Protein AF-A0A2P2K7L7-F1 (afdb_monomer_lite)

InterPro domains:
  IPR023210 NADP-dependent oxidoreductase domain [PF00248] (8-80)
  IPR036812 NAD(P)-dependent oxidoreductase domain superfamily [G3DSA:3.20.20.100] (3-92)
  IPR036812 NAD(P)-dependent oxidoreductase domain superfamily [SSF51430] (10-84)

Sequence (101 aa):
MVDAWGGWSLFQNLLQTLKKIASNHGVSIPTVAVKYILDQPSVAGSMIGVRLGLSEHINDSNAVFALELDDEDVNSIQELTKKGRDLLKVIGDCGDEYRRA

Organism: Rhizophora mucronata (NCBI:txid61149)

Structure (mmCIF, N/CA/C/O backbone):
data_AF-A0A2P2K7L7-F1
#
_entry.id   AF-A0A2P2K7L7-F1
#
loop_
_atom_site.group_PDB
_atom_site.id
_atom_site.type_symbol
_atom_site.label_atom_id
_atom_site.label_alt_id
_atom_site.label_comp_id
_atom_site.label_asym_id
_atom_site.label_entity_id
_atom_site.label_seq_id
_atom_site.pdbx_PDB_ins_code
_atom_site.Cartn_x
_atom_site.Cartn_y
_atom_site.Cartn_z
_atom_site.occupancy
_atom_site.B_iso_or_equiv
_atom_site.auth_seq_id
_atom_site.auth_comp_id
_atom_site.auth_asym_id
_atom_site.auth_atom_id
_atom_site.pdbx_PDB_model_num
ATOM 1 N N . MET A 1 1 ? 14.074 4.878 -5.029 1.00 88.38 1 MET A N 1
ATOM 2 C CA . MET A 1 1 ? 13.004 3.894 -5.324 1.00 88.38 1 MET A CA 1
ATOM 3 C C . MET A 1 1 ? 11.823 4.525 -6.062 1.00 88.38 1 MET A C 1
ATOM 5 O O . MET A 1 1 ? 11.504 4.046 -7.139 1.00 88.38 1 MET A O 1
ATOM 9 N N . VAL A 1 2 ? 11.229 5.624 -5.570 1.00 94.19 2 VAL A N 1
ATOM 10 C CA . VAL A 1 2 ? 10.125 6.328 -6.268 1.00 94.19 2 VAL A CA 1
ATOM 11 C C . VAL A 1 2 ? 10.510 6.763 -7.691 1.00 94.19 2 VAL A C 1
ATOM 13 O O . VAL A 1 2 ? 9.788 6.452 -8.636 1.00 94.19 2 VAL A O 1
ATOM 16 N N . ASP A 1 3 ? 11.682 7.379 -7.874 1.00 93.69 3 ASP A N 1
ATOM 17 C CA . ASP A 1 3 ? 12.168 7.774 -9.210 1.00 93.69 3 ASP A CA 1
ATOM 18 C C . ASP A 1 3 ? 12.437 6.572 -10.124 1.00 9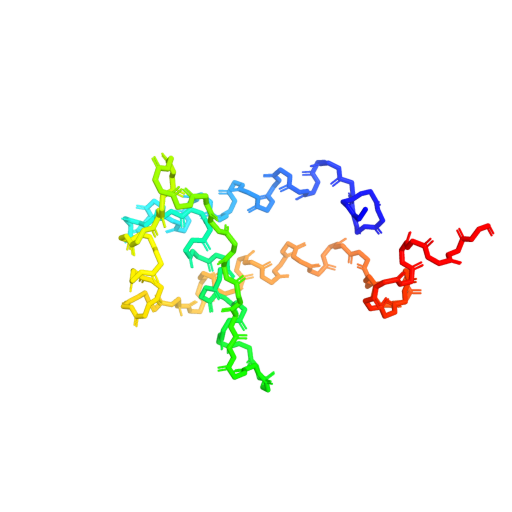3.69 3 ASP A C 1
ATOM 20 O O . ASP A 1 3 ? 12.123 6.586 -11.315 1.00 93.69 3 ASP A O 1
ATOM 24 N N . ALA A 1 4 ? 12.970 5.488 -9.552 1.00 93.38 4 ALA A N 1
ATOM 25 C CA . ALA A 1 4 ? 13.210 4.239 -10.267 1.00 93.38 4 ALA A CA 1
ATOM 26 C C . ALA A 1 4 ? 11.899 3.567 -10.713 1.00 93.38 4 ALA A C 1
ATOM 28 O O . ALA A 1 4 ? 11.851 2.988 -11.792 1.00 93.38 4 ALA A O 1
ATOM 29 N N . TRP A 1 5 ? 10.826 3.686 -9.933 1.00 96.12 5 TRP A N 1
ATOM 30 C CA . TRP A 1 5 ? 9.522 3.128 -10.276 1.00 96.12 5 TRP A CA 1
ATOM 31 C C . TRP A 1 5 ? 8.804 3.969 -11.339 1.00 96.12 5 TRP A C 1
ATOM 33 O O . TRP A 1 5 ? 8.522 3.473 -12.424 1.00 96.12 5 TRP A O 1
ATOM 43 N N . GLY A 1 6 ? 8.558 5.255 -11.095 1.00 95.94 6 GLY A N 1
ATOM 44 C CA . GLY A 1 6 ? 7.798 6.092 -12.037 1.00 95.94 6 GLY A CA 1
ATOM 45 C C . GLY A 1 6 ? 7.791 7.586 -11.726 1.00 95.94 6 GLY A C 1
ATOM 46 O O . GLY A 1 6 ? 7.042 8.340 -12.343 1.00 95.94 6 GLY A O 1
ATOM 47 N N . GLY A 1 7 ? 8.624 8.018 -10.778 1.00 97.19 7 GLY A N 1
ATOM 48 C CA . GLY A 1 7 ? 8.739 9.412 -10.373 1.00 97.19 7 GLY A CA 1
ATOM 49 C C . GLY A 1 7 ? 7.620 9.884 -9.448 1.00 97.19 7 GLY A C 1
ATOM 50 O O . GLY A 1 7 ? 6.655 9.178 -9.142 1.00 97.19 7 GLY A O 1
ATOM 51 N N . TRP A 1 8 ? 7.774 11.125 -8.991 1.00 97.88 8 TRP A N 1
ATOM 52 C CA . TRP A 1 8 ? 6.909 11.721 -7.978 1.00 97.88 8 TRP A CA 1
ATOM 53 C C . TRP A 1 8 ? 5.450 11.852 -8.420 1.00 97.88 8 TRP A C 1
ATOM 55 O O . TRP A 1 8 ? 4.546 11.538 -7.651 1.00 97.88 8 TRP A O 1
ATOM 65 N N . SER A 1 9 ? 5.205 12.257 -9.668 1.00 98.00 9 SER A N 1
ATOM 66 C CA . SER A 1 9 ? 3.846 12.472 -10.176 1.00 98.00 9 SER A CA 1
ATOM 67 C C . SER A 1 9 ? 3.009 11.190 -10.162 1.00 98.00 9 SER A C 1
ATOM 69 O O . SER A 1 9 ? 1.856 11.215 -9.740 1.00 98.00 9 SER A O 1
ATOM 71 N N . LEU A 1 10 ? 3.588 10.050 -10.563 1.00 97.88 10 LEU A N 1
ATOM 72 C CA . LEU A 1 10 ? 2.879 8.769 -10.516 1.00 97.88 10 LEU A CA 1
ATOM 73 C C . LEU A 1 10 ? 2.617 8.327 -9.070 1.00 97.88 10 LEU A C 1
ATOM 75 O O . LEU A 1 10 ? 1.535 7.832 -8.761 1.00 97.88 10 LEU A O 1
ATOM 79 N N . PHE A 1 11 ? 3.577 8.555 -8.173 1.00 98.00 11 PHE A N 1
ATOM 80 C CA . PHE A 1 11 ? 3.417 8.252 -6.754 1.00 98.00 11 PHE A CA 1
ATOM 81 C C . PHE A 1 11 ? 2.322 9.089 -6.087 1.00 98.00 11 PHE A C 1
ATOM 83 O O . PHE A 1 11 ? 1.521 8.551 -5.327 1.00 98.00 11 PHE A O 1
ATOM 90 N N . GLN A 1 12 ? 2.212 10.375 -6.422 1.00 98.19 12 GLN A N 1
ATOM 91 C CA . GLN A 1 12 ? 1.118 11.217 -5.935 1.00 98.19 12 GLN A CA 1
ATOM 92 C C . GLN A 1 12 ? -0.248 10.728 -6.427 1.00 98.19 12 GLN A C 1
ATOM 94 O O . GLN A 1 12 ? -1.192 10.683 -5.640 1.00 98.19 12 GLN A O 1
ATOM 99 N N . ASN A 1 13 ? -0.347 10.283 -7.683 1.00 98.31 13 ASN A N 1
ATOM 100 C CA . ASN A 1 13 ? -1.581 9.684 -8.197 1.00 98.31 13 ASN A CA 1
ATOM 101 C C . ASN A 1 13 ? -1.953 8.410 -7.423 1.00 98.31 13 ASN A C 1
ATOM 103 O O . ASN A 1 13 ? -3.113 8.233 -7.062 1.00 98.31 13 ASN A O 1
ATOM 107 N N . LEU A 1 14 ? -0.972 7.556 -7.106 1.00 98.38 14 LEU A N 1
ATOM 108 C CA . LEU A 1 14 ? -1.197 6.373 -6.271 1.00 98.38 14 LEU A CA 1
ATOM 109 C C . LEU A 1 14 ? -1.721 6.758 -4.883 1.00 98.38 14 LEU A C 1
ATOM 111 O O . LEU A 1 14 ? -2.726 6.209 -4.441 1.00 98.38 14 LEU A O 1
ATOM 115 N N . LEU A 1 15 ? -1.101 7.735 -4.217 1.00 98.44 15 LEU A N 1
ATOM 116 C CA . LEU A 1 15 ? -1.549 8.198 -2.901 1.00 98.44 15 LEU A CA 1
ATOM 117 C C . LEU A 1 15 ? -2.965 8.786 -2.931 1.00 98.44 15 LEU A C 1
ATOM 119 O O . LEU A 1 15 ? -3.722 8.586 -1.985 1.00 98.44 15 LEU A O 1
ATOM 123 N N . GLN A 1 16 ? -3.345 9.486 -4.000 1.00 98.56 16 GLN A N 1
ATOM 124 C CA . GLN A 1 16 ? -4.705 10.005 -4.166 1.00 98.56 16 GLN A CA 1
ATOM 125 C C . GLN A 1 16 ? -5.730 8.879 -4.335 1.00 98.56 16 GLN A C 1
ATOM 127 O O . GLN A 1 16 ? -6.780 8.924 -3.692 1.00 98.56 16 GLN A O 1
ATOM 132 N N . THR A 1 17 ? -5.415 7.851 -5.127 1.00 98.62 17 THR A N 1
ATOM 133 C CA . THR A 1 17 ? -6.263 6.656 -5.257 1.00 98.62 17 THR A CA 1
ATOM 134 C C . THR A 1 17 ? -6.409 5.941 -3.920 1.00 98.62 17 THR A C 1
ATOM 136 O O . THR A 1 17 ? -7.531 5.730 -3.466 1.00 98.62 17 THR A O 1
ATOM 139 N N . LEU A 1 18 ? -5.301 5.665 -3.226 1.00 98.75 18 LEU A N 1
ATOM 140 C CA . LEU A 1 18 ? -5.344 5.032 -1.906 1.00 98.75 18 LEU A CA 1
ATOM 141 C C . LEU A 1 18 ? -6.110 5.882 -0.888 1.00 98.75 18 LEU A C 1
ATOM 143 O O . LEU A 1 18 ? -6.833 5.336 -0.064 1.00 98.75 18 LEU A O 1
ATOM 147 N N . LYS A 1 19 ? -6.007 7.216 -0.953 1.00 98.75 19 LYS A N 1
ATOM 148 C CA . LYS A 1 19 ? -6.779 8.121 -0.094 1.00 98.75 19 LYS A CA 1
ATOM 149 C C . LYS A 1 19 ? -8.279 8.014 -0.348 1.00 98.75 19 LYS A C 1
ATOM 151 O O . LYS A 1 19 ? -9.044 8.055 0.614 1.00 98.75 19 LYS A O 1
ATOM 156 N N . LYS A 1 20 ? -8.705 7.900 -1.609 1.00 98.69 20 LYS A N 1
ATOM 157 C CA . LYS A 1 20 ? -10.119 7.716 -1.961 1.00 98.69 20 LYS A CA 1
ATOM 158 C C . LYS A 1 20 ? -10.652 6.414 -1.355 1.00 98.69 20 LYS A C 1
ATOM 160 O O . LYS A 1 20 ? -11.646 6.461 -0.640 1.00 98.69 20 LYS A O 1
ATOM 165 N N . ILE A 1 21 ? -9.940 5.305 -1.557 1.00 98.69 21 ILE A N 1
ATOM 166 C CA . ILE A 1 21 ? -10.285 3.986 -0.995 1.00 98.69 21 ILE A CA 1
ATOM 167 C C . ILE A 1 21 ? -10.333 4.058 0.536 1.00 98.69 21 ILE A C 1
ATOM 169 O O . ILE A 1 21 ? -11.335 3.719 1.155 1.00 98.69 21 ILE A O 1
ATOM 173 N N . ALA A 1 22 ? -9.282 4.599 1.153 1.00 98.56 22 ALA A N 1
ATOM 174 C CA . ALA A 1 22 ? -9.190 4.758 2.599 1.00 98.56 22 ALA A CA 1
ATOM 175 C C . ALA A 1 22 ? -10.364 5.575 3.167 1.00 98.56 22 ALA A C 1
ATOM 177 O O . ALA A 1 22 ? -10.927 5.213 4.195 1.00 98.56 22 ALA A O 1
ATOM 178 N N . SER A 1 23 ? -10.780 6.635 2.465 1.00 98.44 23 SER A N 1
ATOM 179 C CA . SER A 1 23 ? -11.927 7.461 2.863 1.00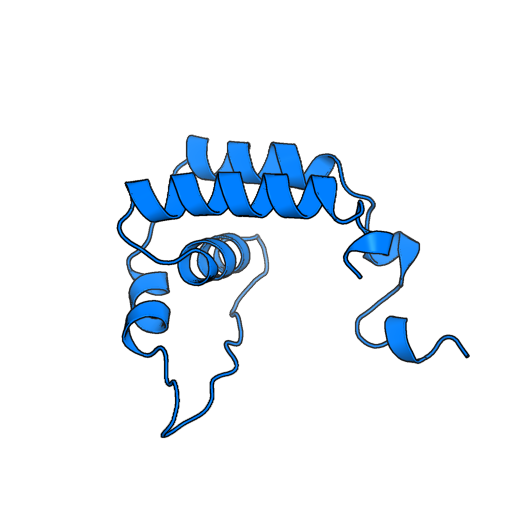 98.44 23 SER A CA 1
ATOM 180 C C . SER A 1 23 ? -13.255 6.707 2.750 1.00 98.44 23 SER A C 1
ATOM 182 O O . SER A 1 23 ? -14.100 6.867 3.625 1.00 98.44 23 SER A O 1
ATOM 184 N N . ASN A 1 24 ? -13.433 5.877 1.716 1.00 98.12 24 ASN A N 1
ATOM 185 C CA . ASN A 1 24 ? -14.637 5.057 1.536 1.00 98.12 24 ASN A CA 1
ATOM 186 C C . ASN A 1 24 ? -14.788 4.008 2.648 1.00 98.12 24 ASN A C 1
ATOM 188 O O . ASN A 1 24 ? -15.890 3.788 3.140 1.00 98.12 24 ASN A O 1
ATOM 192 N N . HIS A 1 25 ? -13.673 3.407 3.068 1.00 98.00 25 HIS A N 1
ATOM 193 C CA . HIS A 1 25 ? -13.637 2.372 4.106 1.00 98.00 25 HIS A CA 1
ATOM 194 C C . HIS A 1 25 ? -13.450 2.917 5.529 1.00 98.00 25 HIS A C 1
ATOM 196 O O . HIS A 1 25 ? -13.479 2.157 6.492 1.00 98.00 25 HIS A O 1
ATOM 202 N N . GLY A 1 26 ? -13.244 4.228 5.693 1.00 97.62 26 GLY A N 1
ATOM 203 C CA . GLY A 1 26 ? -13.022 4.850 7.003 1.00 97.62 26 GLY A CA 1
ATOM 204 C C . GLY A 1 26 ? -11.701 4.452 7.676 1.00 97.62 26 GLY A C 1
ATOM 205 O O . GLY A 1 26 ? -11.606 4.467 8.901 1.00 97.62 26 GLY A O 1
ATOM 206 N N . VAL A 1 27 ? -10.684 4.098 6.890 1.00 98.06 27 VAL A N 1
ATOM 207 C CA . VAL A 1 27 ? -9.359 3.662 7.361 1.00 98.06 27 VAL A CA 1
ATOM 208 C C . VAL A 1 27 ? -8.257 4.608 6.878 1.00 98.06 27 VAL A C 1
ATOM 210 O O . VAL A 1 27 ? -8.507 5.610 6.209 1.00 98.06 27 VAL A O 1
ATOM 213 N N . SER A 1 28 ? -7.005 4.312 7.225 1.00 97.38 28 SER A N 1
ATOM 214 C CA . SER A 1 28 ? -5.847 5.090 6.786 1.00 97.38 28 SER A CA 1
ATOM 215 C C . SER A 1 28 ? -5.283 4.588 5.442 1.00 97.38 28 SER A C 1
ATOM 217 O O . SER A 1 28 ? -5.441 3.423 5.077 1.00 97.38 28 SER A O 1
ATOM 219 N N . ILE A 1 29 ? -4.559 5.451 4.714 1.00 98.19 29 ILE A N 1
ATOM 220 C CA . ILE A 1 29 ? -3.789 5.056 3.515 1.00 98.19 29 ILE A CA 1
ATOM 221 C C . ILE A 1 29 ? -2.869 3.847 3.786 1.00 98.19 29 ILE A C 1
ATOM 223 O O . ILE A 1 29 ? -2.906 2.904 2.992 1.00 98.19 29 ILE A O 1
ATOM 227 N N . PRO A 1 30 ? -2.045 3.822 4.860 1.00 97.00 30 PRO A N 1
ATOM 228 C CA . PRO A 1 30 ? -1.194 2.666 5.122 1.00 97.00 30 PRO A CA 1
ATOM 229 C C . PRO A 1 30 ? -1.988 1.390 5.425 1.00 97.00 30 PRO A C 1
ATOM 231 O O . PRO A 1 30 ? -1.547 0.326 5.003 1.00 97.00 30 PRO A O 1
ATOM 234 N N . THR A 1 31 ? -3.166 1.468 6.058 1.00 97.88 31 THR A N 1
ATOM 235 C CA . THR A 1 31 ? -4.038 0.293 6.262 1.00 97.88 31 THR A CA 1
ATOM 236 C C . THR A 1 31 ? -4.443 -0.334 4.922 1.00 97.88 31 THR A C 1
ATOM 238 O O . THR A 1 31 ? -4.290 -1.542 4.750 1.00 97.88 31 THR A O 1
ATOM 241 N N . VAL A 1 32 ? -4.868 0.481 3.945 1.00 98.50 32 VAL A N 1
ATOM 242 C CA . VAL A 1 32 ? -5.191 0.011 2.582 1.00 98.50 32 VAL A CA 1
ATOM 243 C C . VAL A 1 32 ? -3.967 -0.609 1.909 1.00 98.50 32 VAL A C 1
ATOM 245 O O . VAL A 1 32 ? -4.053 -1.698 1.349 1.00 98.50 32 VAL A O 1
ATOM 248 N N . ALA A 1 33 ? -2.811 0.057 1.981 1.00 98.12 33 ALA A N 1
ATOM 249 C CA . ALA A 1 33 ? -1.586 -0.428 1.349 1.00 98.12 33 ALA A CA 1
ATOM 250 C C . ALA A 1 33 ? -1.118 -1.774 1.930 1.00 98.12 33 ALA A C 1
ATOM 252 O O . ALA A 1 33 ? -0.756 -2.676 1.177 1.00 98.12 33 ALA A O 1
ATOM 253 N N . VAL A 1 34 ? -1.145 -1.927 3.258 1.00 98.00 34 VAL A N 1
ATOM 254 C CA . VAL A 1 34 ? -0.771 -3.180 3.928 1.00 98.00 34 VAL A CA 1
ATOM 255 C C . VAL A 1 34 ? -1.750 -4.292 3.570 1.00 98.00 34 VAL A C 1
ATOM 257 O O . VAL A 1 34 ? -1.303 -5.380 3.211 1.00 98.00 34 VAL A O 1
ATOM 260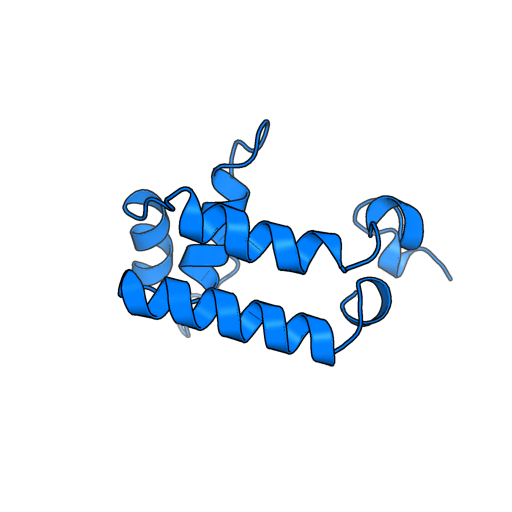 N N . LYS A 1 35 ? -3.060 -4.020 3.615 1.00 98.19 35 LYS A N 1
ATOM 261 C CA . LYS A 1 35 ? -4.090 -4.994 3.240 1.00 98.19 35 LYS A CA 1
ATOM 262 C C . LYS A 1 35 ? -3.927 -5.467 1.795 1.00 98.19 35 LYS A C 1
ATOM 264 O O . LYS A 1 35 ? -3.873 -6.667 1.560 1.00 98.19 35 LYS A O 1
ATOM 269 N N . TYR A 1 36 ? -3.736 -4.539 0.856 1.00 98.25 36 TYR A N 1
ATOM 270 C CA . TYR A 1 36 ? -3.513 -4.868 -0.554 1.00 98.25 36 TYR A CA 1
ATOM 271 C C . TYR A 1 36 ? -2.333 -5.827 -0.760 1.00 98.25 36 TYR A C 1
ATOM 273 O O . TYR A 1 36 ? -2.419 -6.726 -1.594 1.00 98.25 36 TYR A O 1
ATOM 281 N N . ILE A 1 37 ? -1.233 -5.646 -0.017 1.00 97.44 37 ILE A N 1
ATOM 282 C CA . ILE A 1 37 ? -0.062 -6.533 -0.088 1.00 97.44 37 ILE A CA 1
ATOM 283 C C . ILE A 1 37 ? -0.327 -7.881 0.587 1.00 97.44 37 ILE A C 1
ATOM 285 O O . ILE A 1 37 ? 0.057 -8.907 0.032 1.00 97.44 37 ILE A O 1
ATOM 289 N N . LEU A 1 38 ? -0.976 -7.893 1.754 1.00 97.50 38 LEU A N 1
ATOM 290 C CA . LEU A 1 38 ? -1.320 -9.127 2.470 1.00 97.50 38 LEU A CA 1
ATOM 291 C C . LEU A 1 38 ? -2.222 -10.056 1.655 1.00 97.50 38 LEU A C 1
ATOM 293 O O . LEU A 1 38 ? -2.090 -11.268 1.773 1.00 97.50 38 LEU A O 1
ATOM 297 N N . ASP A 1 39 ? -3.092 -9.497 0.818 1.00 97.00 39 ASP A N 1
ATOM 298 C CA . ASP A 1 39 ? -4.000 -10.276 -0.028 1.00 97.00 39 ASP A CA 1
ATOM 299 C C . ASP A 1 39 ? -3.341 -10.800 -1.316 1.00 97.00 39 ASP A C 1
ATOM 301 O O . ASP A 1 39 ? -3.973 -11.525 -2.087 1.00 97.00 39 ASP A O 1
ATOM 3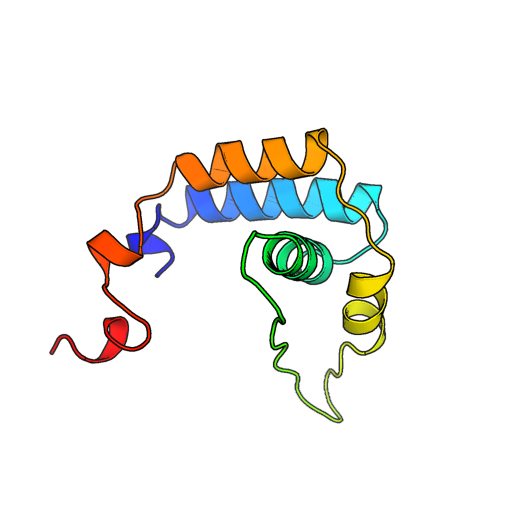05 N N . GLN A 1 40 ? -2.078 -10.452 -1.591 1.00 96.25 40 GLN A N 1
ATOM 306 C CA . GLN A 1 40 ? -1.398 -10.953 -2.783 1.00 96.25 40 GLN A CA 1
ATOM 307 C C . GLN A 1 40 ? -1.083 -12.451 -2.668 1.00 96.25 40 GLN A C 1
ATOM 309 O O . GLN A 1 40 ? -0.752 -12.953 -1.588 1.00 96.25 40 GLN A O 1
ATOM 314 N N . PRO A 1 41 ? -1.078 -13.182 -3.799 1.00 96.50 41 PRO A N 1
ATOM 315 C CA . PRO A 1 41 ? -0.671 -14.577 -3.808 1.00 96.50 41 PRO A CA 1
ATOM 316 C C . PRO A 1 41 ? 0.728 -14.761 -3.211 1.00 96.50 41 PRO A C 1
ATOM 318 O O . PRO A 1 41 ? 1.668 -14.050 -3.562 1.00 96.50 41 PRO A O 1
ATOM 321 N N . SER A 1 42 ? 0.886 -15.785 -2.373 1.00 96.44 42 SER A N 1
ATOM 322 C CA . SER A 1 42 ? 2.156 -16.151 -1.718 1.00 96.44 42 SER A CA 1
ATOM 323 C C . SER A 1 42 ? 2.663 -15.178 -0.641 1.00 96.44 42 SER A C 1
ATOM 325 O O . SER A 1 42 ? 3.783 -15.356 -0.160 1.00 96.44 42 SER A O 1
ATOM 327 N N . VAL A 1 43 ? 1.863 -14.196 -0.211 1.00 96.88 43 VAL A N 1
ATOM 328 C CA . VAL A 1 43 ? 2.194 -13.335 0.935 1.00 96.88 43 VAL A CA 1
ATOM 329 C C . VAL A 1 43 ? 1.550 -13.893 2.204 1.00 96.88 43 VAL A C 1
ATOM 331 O O . VAL A 1 43 ? 0.335 -13.950 2.327 1.00 96.88 43 VAL A O 1
ATOM 334 N N . ALA A 1 44 ? 2.372 -14.311 3.169 1.00 96.81 44 ALA A N 1
ATOM 335 C CA . ALA A 1 44 ? 1.896 -14.816 4.463 1.00 96.81 44 ALA A CA 1
ATOM 336 C C . ALA A 1 44 ? 1.813 -13.730 5.551 1.00 96.81 44 ALA A C 1
ATOM 338 O O . ALA A 1 44 ? 1.201 -13.944 6.596 1.00 96.81 44 ALA A O 1
ATOM 339 N N . GLY A 1 45 ? 2.462 -12.580 5.345 1.00 95.50 45 GLY A N 1
ATOM 340 C CA . GLY A 1 45 ? 2.541 -11.521 6.344 1.00 95.50 45 GLY A CA 1
ATOM 341 C C . GLY A 1 45 ? 3.171 -10.238 5.810 1.00 95.50 45 GLY A C 1
ATOM 342 O O . GLY A 1 45 ? 3.856 -10.236 4.790 1.00 95.50 45 GLY A O 1
ATOM 343 N N . SER A 1 46 ? 2.940 -9.144 6.532 1.00 94.31 46 SER A N 1
ATOM 344 C CA . SER A 1 46 ? 3.488 -7.816 6.261 1.00 94.31 46 SER A CA 1
ATOM 345 C C . SER A 1 46 ? 3.969 -7.207 7.574 1.00 94.31 46 SER A C 1
ATOM 347 O O . SER A 1 4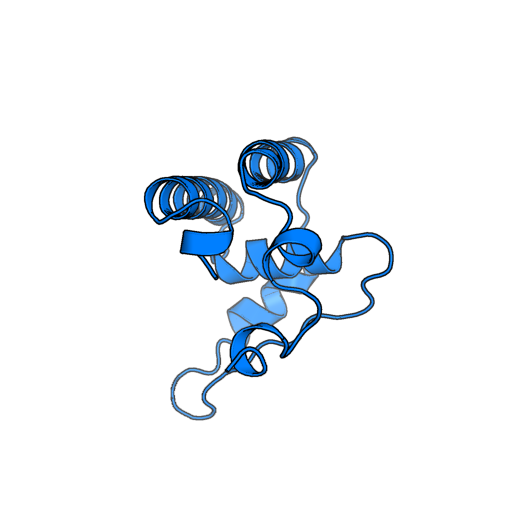6 ? 3.344 -7.396 8.619 1.00 94.31 46 SER A O 1
ATOM 349 N N . MET A 1 47 ? 5.105 -6.513 7.538 1.00 93.00 47 MET A N 1
ATOM 350 C CA . MET A 1 47 ? 5.733 -5.927 8.722 1.00 93.00 47 MET A CA 1
ATOM 351 C C . MET A 1 47 ? 5.477 -4.423 8.766 1.00 93.00 47 MET A C 1
ATOM 353 O O . MET A 1 47 ? 5.796 -3.708 7.817 1.00 93.00 47 MET A O 1
ATOM 357 N N . ILE A 1 48 ? 4.958 -3.935 9.892 1.00 93.38 48 ILE A N 1
ATOM 358 C CA . ILE A 1 48 ? 4.733 -2.508 10.138 1.00 93.38 48 ILE A CA 1
ATOM 359 C C . ILE A 1 48 ? 5.742 -2.032 11.185 1.00 93.38 48 ILE A C 1
ATOM 361 O O . ILE A 1 48 ? 5.737 -2.490 12.325 1.00 93.38 48 ILE A O 1
ATOM 365 N N . GLY A 1 49 ? 6.619 -1.106 10.795 1.00 93.12 49 GLY A N 1
ATOM 366 C CA . GLY A 1 49 ? 7.535 -0.438 11.718 1.00 93.12 49 GLY A CA 1
ATOM 367 C C . GLY A 1 49 ? 6.866 0.763 12.386 1.00 93.12 49 GLY A C 1
ATOM 368 O O . GLY A 1 49 ? 6.381 1.655 11.695 1.00 93.12 49 GLY A O 1
ATOM 369 N N . VAL A 1 50 ? 6.875 0.810 13.721 1.00 93.06 50 VAL A N 1
ATOM 370 C CA . VAL A 1 50 ? 6.283 1.898 14.522 1.00 93.06 50 VAL A CA 1
ATOM 371 C C . VAL A 1 50 ? 7.273 2.433 15.557 1.00 93.06 50 VAL A C 1
ATOM 373 O O . VAL A 1 50 ? 8.283 1.794 15.858 1.00 93.06 50 VAL A O 1
ATOM 376 N N . ARG A 1 51 ? 6.993 3.612 16.123 1.00 94.06 51 ARG A N 1
ATOM 377 C CA . ARG A 1 51 ? 7.784 4.187 17.223 1.00 94.06 51 ARG A CA 1
ATOM 378 C C . ARG A 1 51 ? 7.018 4.035 18.534 1.00 94.06 51 ARG A C 1
ATOM 380 O O . ARG A 1 51 ? 6.190 4.884 18.860 1.00 94.06 51 ARG A O 1
ATOM 387 N N . LEU A 1 52 ? 7.303 2.966 19.277 1.00 89.00 52 LEU A N 1
ATOM 388 C CA . LEU A 1 52 ? 6.656 2.681 20.563 1.00 89.00 52 LEU A CA 1
ATOM 389 C C . LEU A 1 52 ? 6.801 3.858 21.543 1.00 89.00 52 LEU A C 1
ATOM 391 O O . LEU A 1 52 ? 7.879 4.442 21.652 1.00 89.00 52 LEU A O 1
ATOM 395 N N . GLY A 1 53 ? 5.709 4.230 22.216 1.00 90.50 53 GLY A N 1
ATOM 396 C CA . GLY A 1 53 ? 5.654 5.375 23.130 1.00 90.50 53 GLY A CA 1
ATOM 397 C C . GLY A 1 53 ? 5.598 6.759 22.466 1.00 90.50 53 GLY A C 1
ATOM 398 O O . GLY A 1 53 ? 5.457 7.755 23.170 1.00 90.50 53 GLY A O 1
ATOM 399 N N . LEU A 1 54 ? 5.693 6.849 21.132 1.00 92.50 54 LEU A N 1
ATOM 400 C CA . LEU A 1 54 ? 5.527 8.104 20.383 1.00 92.50 54 LEU A CA 1
ATOM 401 C C . LEU A 1 54 ? 4.348 8.035 19.413 1.00 92.50 54 LEU A C 1
ATOM 403 O O . LEU A 1 54 ? 3.484 8.908 19.398 1.00 92.50 54 LEU A O 1
ATOM 407 N N . SER A 1 55 ? 4.327 7.022 18.553 1.00 91.25 55 SER A N 1
ATOM 408 C CA . SER A 1 55 ? 3.293 6.821 17.540 1.00 91.25 55 SER A CA 1
ATOM 409 C C . SER A 1 55 ? 3.212 5.334 17.229 1.00 91.25 55 SER A C 1
ATOM 411 O O . SER A 1 55 ? 4.035 4.782 16.497 1.00 91.25 55 SER A O 1
ATOM 413 N N . GLU A 1 56 ? 2.241 4.683 17.864 1.00 91.81 56 GLU A N 1
ATOM 414 C CA . GLU A 1 56 ? 2.160 3.222 17.911 1.00 91.81 56 GLU A CA 1
ATOM 415 C C . GLU A 1 56 ? 1.257 2.639 16.826 1.00 91.81 56 GLU A C 1
ATOM 417 O O . GLU A 1 56 ? 1.409 1.474 16.486 1.00 91.81 56 GLU A O 1
ATOM 422 N N . HIS A 1 57 ? 0.326 3.431 16.277 1.00 93.38 57 HIS A N 1
ATOM 423 C CA . HIS A 1 57 ? 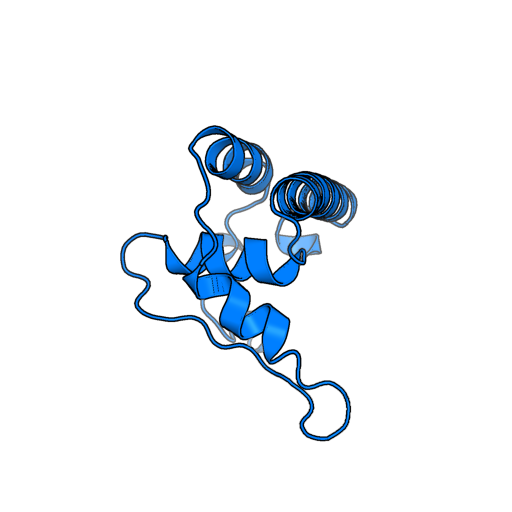-0.570 3.028 15.182 1.00 93.38 57 HIS A CA 1
ATOM 424 C C . HIS A 1 57 ? -1.283 1.679 15.404 1.00 93.38 57 HIS A C 1
ATOM 426 O O . HIS A 1 57 ? -1.608 0.973 14.449 1.00 93.38 57 HIS A O 1
ATOM 432 N N . ILE A 1 58 ? -1.544 1.315 16.667 1.00 92.69 58 ILE A N 1
ATOM 433 C CA . ILE A 1 58 ? -2.142 0.023 17.035 1.00 92.69 58 ILE A CA 1
ATOM 434 C C . ILE A 1 58 ? -3.523 -0.131 16.391 1.00 92.69 58 ILE A C 1
ATOM 436 O O . ILE A 1 58 ? -3.821 -1.170 15.809 1.00 92.69 58 ILE A O 1
ATOM 440 N N . ASN A 1 59 ? -4.347 0.920 16.435 1.00 93.56 59 ASN A N 1
ATOM 441 C CA . ASN A 1 59 ? -5.686 0.895 15.843 1.00 93.56 59 ASN A CA 1
ATOM 442 C C . ASN A 1 59 ? -5.635 0.715 14.319 1.00 93.56 59 ASN A C 1
ATOM 444 O O . ASN A 1 59 ? -6.342 -0.140 13.793 1.00 93.56 59 ASN A O 1
ATOM 448 N N . ASP A 1 60 ? -4.760 1.452 13.626 1.00 93.94 60 ASP A N 1
ATOM 449 C CA . ASP A 1 60 ? -4.589 1.332 12.170 1.00 93.94 60 ASP A CA 1
ATOM 450 C C . ASP A 1 60 ? -4.085 -0.061 11.772 1.00 93.94 60 ASP A C 1
ATOM 452 O O . ASP A 1 60 ? -4.516 -0.607 10.756 1.00 93.94 60 ASP A O 1
ATOM 456 N N . SER A 1 61 ? -3.192 -0.639 12.585 1.00 93.31 61 SER A N 1
ATOM 457 C CA . SER A 1 61 ? -2.635 -1.981 12.377 1.00 93.31 61 SER A CA 1
ATOM 458 C C . SER A 1 61 ? -3.693 -3.065 12.578 1.00 93.31 61 SER A C 1
ATOM 460 O O . SER A 1 61 ? -3.770 -4.000 11.788 1.00 93.31 61 SER A O 1
ATOM 462 N N . ASN A 1 62 ? -4.553 -2.922 13.590 1.00 94.62 62 ASN A N 1
ATOM 463 C CA . ASN A 1 62 ? -5.668 -3.842 13.820 1.00 94.62 62 ASN A CA 1
ATOM 464 C C . ASN A 1 62 ? -6.741 -3.736 12.727 1.00 94.62 62 ASN A C 1
ATOM 466 O O . ASN A 1 62 ? -7.310 -4.752 12.330 1.00 94.62 62 ASN A O 1
ATOM 470 N N . ALA A 1 63 ? -6.992 -2.529 12.207 1.00 96.69 63 ALA A N 1
ATOM 471 C CA . ALA A 1 63 ? -7.977 -2.301 11.150 1.00 96.69 63 ALA A CA 1
ATOM 472 C C . ALA A 1 63 ? -7.649 -3.050 9.845 1.00 96.69 63 ALA A C 1
ATOM 474 O O . ALA A 1 63 ? -8.559 -3.358 9.081 1.00 96.69 63 ALA A O 1
ATOM 475 N N . VAL A 1 64 ? -6.378 -3.405 9.610 1.00 97.44 64 VAL A N 1
ATOM 476 C CA . VAL A 1 64 ? -5.948 -4.192 8.440 1.00 97.44 64 VAL A CA 1
ATOM 477 C C . VAL A 1 64 ? -6.700 -5.521 8.343 1.00 97.44 64 VAL A C 1
ATOM 479 O O . VAL A 1 64 ? -7.065 -5.930 7.246 1.00 97.44 64 VAL A O 1
ATOM 482 N N . PHE A 1 65 ? -6.945 -6.191 9.472 1.00 95.31 65 PHE A N 1
ATOM 483 C CA . PHE A 1 65 ? -7.564 -7.521 9.485 1.00 95.31 65 PHE A CA 1
ATOM 484 C C . PHE A 1 65 ? -9.071 -7.500 9.216 1.00 95.31 65 PHE A C 1
ATOM 486 O O . PHE A 1 65 ? -9.620 -8.519 8.813 1.00 95.31 65 PHE A O 1
ATOM 493 N N . ALA A 1 66 ? -9.728 -6.365 9.465 1.00 96.19 66 ALA A N 1
ATOM 494 C CA . ALA A 1 66 ? -11.164 -6.190 9.259 1.00 96.19 66 ALA A CA 1
ATOM 495 C C . ALA A 1 66 ? -11.501 -5.514 7.921 1.00 96.19 66 ALA A C 1
ATOM 497 O O . ALA A 1 66 ? -12.657 -5.520 7.512 1.00 96.19 66 ALA A O 1
ATOM 498 N N . LEU A 1 67 ? -10.512 -4.903 7.264 1.00 98.19 67 LEU A N 1
ATOM 499 C CA . LEU A 1 67 ? -10.674 -4.333 5.934 1.00 98.19 67 LEU A CA 1
ATOM 500 C C . LEU A 1 67 ? -10.860 -5.462 4.914 1.00 98.19 67 LEU A C 1
ATOM 502 O O . LEU A 1 67 ? -10.177 -6.478 4.993 1.00 98.19 67 LEU A O 1
ATOM 506 N N . GLU A 1 68 ? -11.725 -5.254 3.928 1.00 97.88 68 GLU A N 1
ATOM 507 C CA . GLU A 1 68 ? -11.859 -6.086 2.731 1.00 97.88 68 GLU A CA 1
ATOM 508 C C . GLU A 1 68 ? -11.835 -5.145 1.526 1.00 97.88 68 GLU A C 1
ATOM 510 O O . GLU A 1 68 ? -12.591 -4.176 1.486 1.00 97.88 68 GLU A O 1
ATOM 515 N N . LEU A 1 69 ? -10.920 -5.384 0.584 1.00 98.38 69 LEU A N 1
ATOM 516 C CA . LEU A 1 69 ? -10.845 -4.608 -0.651 1.00 98.38 69 LEU A CA 1
ATOM 517 C C . LEU A 1 69 ? -11.673 -5.319 -1.711 1.00 98.38 69 LEU A C 1
ATOM 519 O O . LEU A 1 69 ? -11.463 -6.508 -1.959 1.00 98.38 69 LEU A O 1
ATOM 523 N N . ASP A 1 70 ? -12.601 -4.596 -2.324 1.00 97.88 70 ASP A N 1
ATOM 524 C CA . ASP A 1 70 ? -13.393 -5.136 -3.420 1.00 97.88 70 ASP A CA 1
ATOM 525 C C . ASP A 1 70 ? -12.630 -5.085 -4.756 1.00 97.88 70 ASP A C 1
ATOM 527 O O . ASP A 1 70 ? -11.508 -4.575 -4.865 1.00 97.88 70 ASP A O 1
ATOM 531 N N . ASP A 1 71 ? -13.241 -5.637 -5.803 1.00 98.19 71 ASP A N 1
ATOM 532 C CA . ASP A 1 71 ? -12.638 -5.656 -7.133 1.00 98.19 71 ASP A CA 1
ATOM 533 C C . ASP A 1 71 ? -12.401 -4.240 -7.689 1.00 98.19 71 ASP A C 1
ATOM 535 O O . ASP A 1 71 ? -11.443 -4.034 -8.436 1.00 98.19 71 ASP A O 1
ATOM 539 N N . GLU A 1 72 ? -13.236 -3.247 -7.362 1.00 98.25 72 GLU A N 1
ATOM 540 C CA . GLU A 1 72 ? -13.047 -1.867 -7.828 1.00 98.25 72 GLU A CA 1
ATOM 541 C C . GLU A 1 72 ? -11.796 -1.253 -7.186 1.00 98.25 72 GLU A C 1
ATOM 543 O O . GLU A 1 72 ? -10.941 -0.693 -7.888 1.00 98.25 72 GLU A O 1
ATOM 548 N N . ASP A 1 73 ? -11.643 -1.426 -5.874 1.00 98.38 73 ASP A N 1
ATOM 549 C CA . ASP A 1 73 ? -10.478 -0.990 -5.113 1.00 98.38 73 ASP A CA 1
ATOM 550 C C . ASP A 1 73 ? -9.199 -1.615 -5.675 1.00 98.38 73 ASP A C 1
ATOM 552 O O . ASP A 1 73 ? -8.258 -0.899 -6.043 1.00 98.38 73 ASP A O 1
ATOM 556 N N . VAL A 1 74 ? -9.178 -2.945 -5.810 1.00 98.31 74 VAL A N 1
ATOM 557 C CA . VAL A 1 74 ? -8.019 -3.697 -6.309 1.00 98.31 74 VAL A CA 1
ATOM 558 C C . VAL A 1 74 ? -7.661 -3.269 -7.731 1.00 98.31 74 VAL A C 1
ATOM 560 O O . VAL A 1 74 ? -6.495 -2.964 -8.005 1.00 98.31 74 VAL A O 1
ATOM 563 N N . ASN A 1 75 ? -8.643 -3.175 -8.630 1.00 98.38 75 ASN A N 1
ATOM 564 C CA . ASN A 1 75 ? -8.409 -2.762 -10.014 1.00 98.38 75 ASN A CA 1
ATOM 565 C C . ASN A 1 75 ? -7.855 -1.335 -10.095 1.00 98.38 75 ASN A C 1
ATOM 567 O O . ASN A 1 75 ? -6.920 -1.075 -10.856 1.00 98.38 75 ASN A O 1
ATOM 571 N N . SER A 1 76 ? -8.367 -0.408 -9.282 1.00 98.06 76 SER A N 1
ATOM 572 C CA . SER A 1 76 ? -7.899 0.981 -9.285 1.00 98.06 76 SER A CA 1
ATOM 573 C C . SER A 1 76 ? -6.428 1.117 -8.858 1.00 98.06 76 SER A C 1
ATOM 575 O O . SER A 1 76 ? -5.684 1.920 -9.435 1.00 98.06 76 SER A O 1
ATOM 577 N N . ILE A 1 77 ? -5.971 0.291 -7.909 1.00 98.38 77 ILE A N 1
ATOM 578 C CA . ILE A 1 77 ? -4.564 0.216 -7.488 1.00 98.38 77 ILE A CA 1
ATOM 579 C C . ILE A 1 77 ? -3.713 -0.422 -8.594 1.00 98.38 77 ILE A C 1
ATOM 581 O O . ILE A 1 77 ? -2.640 0.089 -8.940 1.00 98.38 77 ILE A O 1
ATOM 585 N N . GLN A 1 78 ? -4.187 -1.516 -9.193 1.00 97.69 78 GLN A N 1
ATOM 586 C CA . GLN A 1 78 ? -3.477 -2.220 -10.263 1.00 97.69 78 GLN A CA 1
ATOM 587 C C . GLN A 1 78 ? -3.240 -1.337 -11.492 1.00 97.69 78 GLN A C 1
ATOM 589 O O . GLN A 1 78 ? -2.135 -1.312 -12.034 1.00 97.69 78 GLN A O 1
ATOM 594 N N . GLU A 1 79 ? -4.234 -0.555 -11.909 1.00 97.19 79 GLU A N 1
ATOM 595 C CA . GLU A 1 79 ? -4.110 0.325 -13.075 1.00 97.19 79 GLU A CA 1
ATOM 596 C C . GLU A 1 79 ? -3.047 1.417 -12.904 1.00 97.19 79 GLU A C 1
ATOM 598 O O . GLU A 1 79 ? -2.441 1.863 -13.881 1.00 97.19 79 GLU A O 1
ATOM 603 N N . LEU A 1 80 ? -2.767 1.847 -11.671 1.00 95.69 80 LEU A N 1
ATOM 604 C CA . LEU A 1 80 ? -1.669 2.774 -11.399 1.00 95.69 80 LEU A CA 1
ATOM 605 C C . LEU A 1 80 ? -0.328 2.064 -11.255 1.00 95.69 80 LEU A C 1
ATOM 607 O O . LEU A 1 80 ? 0.676 2.554 -11.773 1.00 95.69 80 LEU A O 1
ATOM 611 N N . THR A 1 81 ? -0.298 0.908 -10.595 1.00 95.38 81 THR A N 1
ATOM 612 C CA . THR A 1 81 ? 0.950 0.163 -10.383 1.00 95.38 81 THR A CA 1
ATOM 613 C C . THR A 1 81 ? 1.559 -0.367 -11.680 1.00 95.38 81 THR A C 1
ATOM 615 O O . THR A 1 81 ? 2.778 -0.291 -11.834 1.00 95.38 81 THR A O 1
ATOM 618 N N . LYS A 1 82 ? 0.733 -0.751 -12.665 1.00 96.56 82 LYS A N 1
ATOM 619 C CA . LYS A 1 82 ? 1.160 -1.136 -14.028 1.00 96.56 82 LYS A CA 1
ATOM 620 C C . LYS A 1 82 ? 1.843 -0.016 -14.823 1.00 96.56 82 LYS A C 1
ATOM 622 O O . LYS A 1 82 ? 2.559 -0.306 -15.776 1.00 96.56 82 LYS A O 1
ATOM 627 N N . LYS A 1 83 ? 1.619 1.258 -14.475 1.00 97.12 83 LYS A N 1
ATOM 628 C CA . LYS A 1 83 ? 2.254 2.405 -15.156 1.00 97.12 83 LYS A CA 1
ATOM 629 C C . LYS A 1 83 ? 3.703 2.615 -14.723 1.00 97.12 83 LYS A C 1
ATOM 631 O O . LYS A 1 83 ? 4.448 3.305 -15.416 1.00 97.12 83 LYS A O 1
ATOM 636 N N . GLY A 1 84 ? 4.090 2.068 -13.573 1.00 96.31 84 GLY A N 1
ATOM 637 C CA . GLY A 1 84 ? 5.466 2.107 -13.111 1.00 96.31 84 GLY A CA 1
ATOM 638 C C . GLY A 1 84 ? 6.312 0.998 -13.730 1.00 96.31 84 GLY A C 1
ATOM 639 O O . GLY A 1 84 ? 5.816 0.021 -14.285 1.00 96.31 84 GLY A O 1
ATOM 640 N N . ARG A 1 85 ? 7.625 1.156 -13.627 1.00 96.56 85 ARG A N 1
ATOM 641 C CA . ARG A 1 85 ? 8.611 0.167 -14.054 1.00 96.56 85 ARG A CA 1
ATOM 642 C C . ARG A 1 85 ? 8.696 -0.974 -13.046 1.00 96.56 85 ARG A C 1
ATOM 644 O O . ARG A 1 85 ? 8.547 -0.771 -11.844 1.00 96.56 85 ARG A O 1
ATOM 651 N N . ASP A 1 86 ? 9.019 -2.159 -13.551 1.00 95.06 86 ASP A N 1
ATOM 652 C CA . ASP A 1 86 ? 9.335 -3.332 -12.739 1.00 95.06 86 ASP A CA 1
ATOM 653 C C . ASP A 1 86 ? 10.608 -3.075 -11.915 1.00 95.06 86 ASP A C 1
ATOM 655 O O . ASP A 1 86 ? 11.721 -3.040 -12.449 1.00 95.06 86 ASP A O 1
ATOM 659 N N . LEU A 1 87 ? 10.434 -2.859 -10.610 1.00 92.88 87 LEU A N 1
ATOM 660 C CA . LEU A 1 87 ? 11.532 -2.526 -9.708 1.00 92.88 87 LEU A CA 1
ATOM 661 C C . LEU A 1 87 ? 12.542 -3.664 -9.557 1.00 92.88 87 LEU A C 1
ATOM 663 O O . LEU A 1 87 ? 13.727 -3.370 -9.426 1.00 92.88 87 LEU A O 1
ATOM 667 N N . LEU A 1 88 ? 12.119 -4.927 -9.657 1.00 93.38 88 LEU A N 1
ATOM 668 C CA . LEU A 1 88 ? 13.039 -6.064 -9.591 1.00 93.38 88 LEU A CA 1
ATOM 669 C C . LEU A 1 88 ? 13.989 -6.053 -10.795 1.00 93.38 88 LEU A C 1
ATOM 671 O O . LEU A 1 88 ? 15.184 -6.295 -10.650 1.00 93.38 88 LEU A O 1
ATOM 675 N N . LYS A 1 89 ? 13.490 -5.690 -11.984 1.00 94.31 89 LYS A N 1
ATOM 676 C CA . LYS A 1 89 ? 14.336 -5.535 -13.182 1.00 94.31 89 LYS A CA 1
ATOM 677 C C . LYS A 1 89 ? 15.235 -4.298 -13.125 1.00 94.31 89 LYS A C 1
ATOM 679 O O . LYS A 1 89 ? 16.359 -4.341 -13.618 1.00 94.31 89 LYS A O 1
ATOM 684 N N . VAL A 1 90 ? 14.740 -3.185 -12.582 1.00 92.88 90 VAL A N 1
ATOM 685 C CA . VAL A 1 90 ? 15.481 -1.910 -12.557 1.00 92.88 90 VAL A CA 1
ATOM 686 C C . VAL A 1 90 ? 16.550 -1.896 -11.456 1.00 92.88 90 VAL A C 1
ATOM 688 O O . VAL A 1 90 ? 17.683 -1.476 -11.699 1.00 92.88 90 VAL A O 1
ATOM 691 N N . ILE A 1 91 ? 16.200 -2.348 -10.252 1.00 91.81 91 ILE A N 1
ATOM 692 C CA . ILE A 1 91 ? 17.027 -2.246 -9.041 1.00 91.81 91 ILE A CA 1
ATOM 693 C C . ILE A 1 91 ? 17.680 -3.581 -8.679 1.00 91.81 91 ILE A C 1
ATOM 695 O O . ILE A 1 91 ? 18.853 -3.581 -8.320 1.00 91.81 91 ILE A O 1
ATOM 699 N N . GLY A 1 92 ? 16.969 -4.698 -8.817 1.00 92.19 92 GLY A N 1
ATOM 700 C CA . GLY A 1 92 ? 17.391 -5.993 -8.282 1.00 92.19 92 GLY A CA 1
ATOM 701 C C . GLY A 1 92 ? 16.609 -6.380 -7.029 1.00 92.19 92 GLY A C 1
ATOM 702 O O . GLY A 1 92 ? 15.527 -5.846 -6.777 1.00 92.19 92 GLY A O 1
ATOM 703 N N . ASP A 1 93 ? 17.139 -7.348 -6.288 1.00 92.69 93 ASP A N 1
ATOM 704 C CA . ASP A 1 93 ? 16.515 -7.861 -5.067 1.00 92.69 93 ASP A CA 1
ATOM 705 C C . ASP A 1 93 ? 16.732 -6.892 -3.891 1.00 92.69 93 ASP A C 1
ATOM 707 O O . ASP A 1 93 ? 17.539 -5.964 -3.960 1.00 92.69 93 ASP A O 1
ATOM 711 N N . CYS A 1 94 ? 16.019 -7.111 -2.790 1.00 86.62 94 CYS A N 1
ATOM 712 C CA . CYS A 1 94 ? 16.117 -6.327 -1.568 1.00 86.62 94 CYS A CA 1
ATOM 713 C C . CYS A 1 94 ? 17.581 -6.136 -1.128 1.00 86.62 94 CYS A C 1
ATOM 715 O O . CYS A 1 94 ? 18.347 -7.094 -0.951 1.00 86.62 94 CYS A O 1
ATOM 717 N N . GLY A 1 95 ? 17.972 -4.875 -0.950 1.00 87.94 95 GLY A N 1
ATOM 718 C CA . GLY A 1 95 ? 19.322 -4.457 -0.596 1.00 87.94 95 GLY A CA 1
ATOM 719 C C . GLY A 1 95 ? 20.215 -4.122 -1.794 1.00 87.94 95 GLY A C 1
ATOM 720 O O . GLY A 1 95 ? 21.230 -3.446 -1.605 1.00 87.94 95 GLY A O 1
ATOM 721 N N . ASP A 1 96 ? 19.867 -4.523 -3.021 1.00 91.00 96 ASP A N 1
ATOM 722 C CA . ASP A 1 96 ? 20.640 -4.164 -4.220 1.00 91.00 96 ASP A CA 1
ATOM 723 C C . ASP A 1 96 ? 20.626 -2.659 -4.493 1.00 91.00 96 ASP A C 1
ATOM 725 O O . ASP A 1 96 ? 21.600 -2.125 -5.029 1.00 91.00 96 ASP A O 1
ATOM 729 N N . GLU A 1 97 ? 19.591 -1.949 -4.038 1.00 87.19 97 GLU A N 1
ATOM 730 C CA . GLU A 1 97 ? 19.514 -0.489 -4.067 1.00 87.19 97 GLU A CA 1
ATOM 731 C C . GLU A 1 97 ? 20.654 0.206 -3.309 1.00 87.19 97 GLU A C 1
ATOM 733 O O . GLU A 1 97 ? 20.940 1.367 -3.599 1.00 87.19 97 GLU A O 1
ATOM 738 N N . TYR A 1 98 ? 21.313 -0.488 -2.373 1.00 87.56 98 TYR A N 1
ATOM 739 C CA . TYR A 1 98 ? 22.444 0.031 -1.595 1.00 87.56 98 TYR A CA 1
ATOM 740 C C . TYR A 1 98 ? 23.789 -0.589 -1.990 1.00 87.56 98 TYR A C 1
ATOM 742 O O . TYR A 1 98 ? 24.835 -0.020 -1.684 1.00 87.56 98 TYR A O 1
ATOM 750 N N . ARG A 1 99 ? 23.786 -1.765 -2.635 1.00 86.56 99 ARG A N 1
ATOM 751 C CA . ARG A 1 99 ? 25.006 -2.527 -2.965 1.00 86.56 99 ARG A CA 1
ATOM 752 C C . ARG A 1 99 ? 25.677 -2.105 -4.273 1.00 86.56 99 ARG A C 1
ATOM 754 O O . ARG A 1 99 ? 26.821 -2.486 -4.509 1.00 86.56 99 ARG A O 1
ATOM 761 N N . ARG A 1 100 ? 24.991 -1.344 -5.128 1.00 67.69 100 ARG A N 1
ATOM 762 C CA . ARG A 1 100 ? 25.554 -0.812 -6.377 1.00 67.69 100 ARG A CA 1
ATOM 763 C C . ARG A 1 100 ? 26.368 0.452 -6.068 1.00 67.69 100 ARG A C 1
ATOM 765 O O . ARG A 1 100 ? 25.816 1.549 -6.071 1.00 67.69 100 ARG A O 1
ATOM 772 N N . ALA A 1 101 ? 27.643 0.253 -5.724 1.00 56.50 101 ALA A N 1
ATOM 773 C CA . ALA A 1 101 ? 28.659 1.307 -5.645 1.00 56.50 101 ALA A CA 1
ATOM 774 C C . ALA A 1 101 ? 29.064 1.797 -7.042 1.00 56.50 101 ALA A C 1
ATOM 776 O O . ALA A 1 101 ? 29.124 0.949 -7.963 1.00 56.50 101 ALA A O 1
#

Secondary structure (DSSP, 8-state):
-HHHHTHHHHHHHHHHHHHHHHHHHT--HHHHHHHHHHTSTT--------BTTTB--HHHHHHHHH----HHHHHHHHHHHTTS--HHHHT-STTHHHH--

Radius of gyration: 14.95 Å; chains: 1; bounding box: 43×29×38 Å

pLDDT: mean 94.94, std 5.66, range [56.5, 98.75]

Foldseek 3Di:
DCVQWPHDVLVVLLQVLLVVVCVVQVADSVLLVQLLQCPDPPRPHDDDDDDPPPGRCPVNVVVSVVDDADPVSNVSNVVSSVNTDDCCVRQNDPPSVPVPD